Protein AF-A0A7J9ZT95-F1 (afdb_monomer_lite)

Sequence (150 aa):
MSLTSLAALGGLGFVLLAIVLNLVYVRAGVPLPGSGMSLRAATDSFAAAGAAHDRGSMAGLWALSNVLFGFNQVFLAIALLGFTVAGVGAGLIDPWHAWLGYLSAALLFVSSSASPYNTDGNNRIGLAGLIGWLGWAAWIVAYSITLLRL

Radius of gyration: 17.54 Å; chains: 1; bounding box: 46×23×52 Å

Foldseek 3Di:
DDPLLVLLCVLVVVLVVVVVVVVVCVVLQADDALNLAALVRNLVSCVVSVPPDDSVVSSVVSVVSNLVVLVVLQVLLVVLLVVLVVCVVVVLDDPVLSVLSNQLSVLSNVLSVCSVVSNGRPCPSSVSNVSSVVSSSVSSNVSSVSSVVD

Secondary structure (DSSP, 8-state):
--HHHHHHHHHHHHHHHHHHHHHHHHHTTPPPTTS---HHHHHHHHHHTT--S-HHHHHHHHHHHHHHHHHHHHHHHHHHHHHHHHHHHTT-S-HHHHHHHHHHHHHHHHHHHTGGG-TTS--TTHHHHHHHHHHHHHHHHHHHHHHHT-

pLDDT: mean 85.66, std 10.89, range [54.22, 97.81]

Structure (mmCIF, N/CA/C/O backbone):
data_AF-A0A7J9ZT95-F1
#
_entry.id   AF-A0A7J9ZT95-F1
#
loop_
_atom_site.group_PDB
_atom_site.id
_atom_site.type_symbol
_atom_site.label_atom_id
_atom_site.label_alt_id
_atom_site.label_comp_id
_atom_site.label_asym_id
_atom_site.label_entity_id
_atom_site.label_seq_id
_atom_site.pdbx_PDB_ins_code
_atom_site.Cartn_x
_atom_site.Cartn_y
_atom_site.Cartn_z
_atom_site.occupancy
_atom_site.B_iso_or_equiv
_atom_site.auth_seq_id
_atom_site.auth_comp_id
_atom_site.auth_asym_id
_atom_site.auth_atom_id
_atom_site.pdbx_PDB_model_num
ATOM 1 N N . MET A 1 1 ? -26.849 -2.960 3.193 1.00 70.75 1 MET A N 1
ATOM 2 C CA . MET A 1 1 ? -25.389 -3.056 3.420 1.00 70.75 1 MET A CA 1
ATOM 3 C C . MET A 1 1 ? -24.972 -1.852 4.242 1.00 70.75 1 MET A C 1
ATOM 5 O O . MET A 1 1 ? -25.429 -0.762 3.920 1.00 70.75 1 MET A O 1
ATOM 9 N N . SER A 1 2 ? -24.187 -2.032 5.305 1.00 93.06 2 SER A N 1
ATOM 10 C CA . SER A 1 2 ? -23.644 -0.904 6.071 1.00 93.06 2 SER A CA 1
ATOM 11 C C . SER A 1 2 ? -22.465 -0.265 5.326 1.00 93.06 2 SER A C 1
ATOM 13 O O . SER A 1 2 ? -21.853 -0.886 4.450 1.00 93.06 2 SER A O 1
ATOM 15 N N . LEU A 1 3 ? -22.130 0.976 5.688 1.00 91.94 3 LEU A N 1
ATOM 16 C CA . LEU A 1 3 ? -20.961 1.678 5.149 1.00 91.94 3 LEU A CA 1
ATOM 17 C C . LEU A 1 3 ? -19.655 0.912 5.436 1.00 91.94 3 LEU A C 1
ATOM 19 O O . LEU A 1 3 ? -18.772 0.873 4.582 1.00 91.94 3 LEU A O 1
ATOM 23 N N . THR A 1 4 ? -19.560 0.247 6.593 1.00 92.38 4 THR A N 1
ATOM 24 C CA . THR A 1 4 ? -18.401 -0.573 6.983 1.00 92.38 4 THR A CA 1
ATOM 25 C C . THR A 1 4 ? -18.233 -1.792 6.081 1.00 92.38 4 THR A C 1
ATOM 27 O O . THR A 1 4 ? -17.131 -2.038 5.593 1.00 92.38 4 THR A O 1
ATOM 30 N N . SER A 1 5 ? -19.321 -2.505 5.762 1.00 92.12 5 SER A N 1
ATOM 31 C CA . SER A 1 5 ? -19.265 -3.640 4.834 1.00 92.12 5 SER A CA 1
ATOM 32 C C . SER A 1 5 ? -18.880 -3.209 3.420 1.00 92.12 5 SER A C 1
ATOM 34 O O . SER A 1 5 ? -18.113 -3.903 2.758 1.00 92.12 5 SER A O 1
ATOM 36 N N . LEU A 1 6 ? -19.384 -2.063 2.947 1.00 94.56 6 LEU A N 1
ATOM 37 C CA . LEU A 1 6 ? -19.029 -1.545 1.625 1.00 94.56 6 LEU A CA 1
ATOM 38 C C . LEU A 1 6 ? -17.547 -1.148 1.555 1.00 94.56 6 LEU A C 1
ATOM 40 O O . LEU A 1 6 ? -16.866 -1.515 0.600 1.00 94.56 6 LEU A O 1
ATOM 44 N N . ALA A 1 7 ? -17.039 -0.455 2.579 1.00 92.81 7 ALA A N 1
ATOM 45 C CA . ALA A 1 7 ? -15.629 -0.082 2.672 1.00 92.81 7 ALA A CA 1
ATOM 46 C C . ALA A 1 7 ? -14.713 -1.317 2.701 1.00 92.81 7 ALA A C 1
ATOM 48 O O . ALA A 1 7 ? -13.714 -1.363 1.984 1.00 92.81 7 ALA A O 1
ATOM 49 N N . ALA A 1 8 ? -15.087 -2.345 3.466 1.00 94.12 8 ALA A N 1
ATOM 50 C CA . ALA A 1 8 ? -14.328 -3.586 3.545 1.00 94.12 8 ALA A CA 1
ATOM 51 C C . ALA A 1 8 ? -14.295 -4.355 2.218 1.00 94.12 8 ALA A C 1
ATOM 53 O O . ALA A 1 8 ? -13.234 -4.795 1.775 1.00 94.12 8 ALA A O 1
ATOM 54 N N . LEU A 1 9 ? -15.445 -4.497 1.553 1.00 96.25 9 LEU A N 1
ATOM 55 C CA . LEU A 1 9 ? -15.510 -5.139 0.239 1.00 96.25 9 LEU A CA 1
ATOM 56 C C . LEU A 1 9 ? -14.725 -4.347 -0.809 1.00 96.25 9 LEU A C 1
ATOM 58 O O . LEU A 1 9 ? -14.052 -4.951 -1.641 1.00 96.25 9 LEU A O 1
ATOM 62 N N . GLY A 1 10 ? -14.756 -3.013 -0.737 1.00 95.00 10 GLY A N 1
ATOM 63 C CA . GLY A 1 10 ? -13.930 -2.143 -1.571 1.00 95.00 10 GLY A CA 1
ATOM 64 C C . GLY A 1 10 ? -12.434 -2.388 -1.364 1.00 95.00 10 GLY A C 1
ATOM 65 O O . GLY A 1 10 ? -11.708 -2.570 -2.339 1.00 95.00 10 GLY A O 1
ATOM 66 N N . GLY A 1 11 ? -11.979 -2.470 -0.109 1.00 92.94 11 GLY A N 1
ATOM 67 C CA . GLY A 1 11 ? -10.585 -2.767 0.231 1.00 92.94 11 GLY A CA 1
ATOM 68 C C . GLY A 1 11 ? -10.123 -4.135 -0.280 1.00 92.94 11 GLY A C 1
ATOM 69 O O . GLY A 1 11 ? -9.100 -4.232 -0.960 1.00 92.94 11 GLY A O 1
ATOM 70 N N . LEU A 1 12 ? -10.904 -5.189 -0.025 1.00 96.38 12 LEU A N 1
ATOM 71 C CA . LEU A 1 12 ? -10.606 -6.542 -0.513 1.00 96.38 12 LEU A CA 1
ATOM 72 C C . LEU A 1 12 ? -10.616 -6.616 -2.044 1.00 96.38 12 LEU A C 1
ATOM 74 O O . LEU A 1 12 ? -9.696 -7.173 -2.643 1.00 96.38 12 LEU A O 1
ATOM 78 N N . GLY A 1 13 ? -11.631 -6.026 -2.679 1.00 95.56 13 GLY A N 1
ATOM 79 C CA . GLY A 1 13 ? -11.752 -5.973 -4.134 1.00 95.56 13 GLY A CA 1
ATOM 80 C C . GLY A 1 13 ? -10.576 -5.246 -4.785 1.00 95.56 13 GLY A C 1
ATOM 81 O O . GLY A 1 13 ? -10.052 -5.712 -5.795 1.00 95.56 13 GLY A O 1
ATOM 82 N N . PHE A 1 14 ? -10.105 -4.157 -4.174 1.00 94.06 14 PHE A N 1
ATOM 83 C CA . PHE A 1 14 ? -8.940 -3.419 -4.652 1.00 94.06 14 PHE A CA 1
ATOM 84 C C . PHE A 1 14 ? -7.655 -4.254 -4.605 1.00 94.06 14 PHE A C 1
ATOM 86 O O . PHE A 1 14 ? -6.931 -4.316 -5.599 1.00 94.06 14 PHE A O 1
ATOM 93 N N . VAL A 1 15 ? -7.387 -4.944 -3.490 1.00 94.62 15 VAL A N 1
ATOM 94 C CA . VAL A 1 15 ? -6.198 -5.806 -3.360 1.00 94.62 15 VAL A CA 1
ATOM 95 C C . VAL A 1 15 ? -6.250 -6.970 -4.352 1.00 94.62 15 VAL A C 1
ATOM 97 O O . VAL A 1 15 ? -5.253 -7.252 -5.017 1.00 94.62 15 VAL A O 1
ATOM 100 N N . LEU A 1 16 ? -7.412 -7.610 -4.512 1.00 95.44 16 LEU A N 1
ATOM 101 C CA . LEU A 1 16 ? -7.598 -8.681 -5.496 1.00 95.44 16 LEU A CA 1
ATOM 102 C C . LEU A 1 16 ? -7.338 -8.194 -6.922 1.00 95.44 16 LEU A C 1
ATOM 104 O O . LEU A 1 16 ? -6.597 -8.839 -7.663 1.00 95.44 16 LEU A O 1
ATOM 108 N N . LEU A 1 17 ? -7.897 -7.041 -7.298 1.00 94.75 17 LEU A N 1
ATOM 109 C CA . LEU A 1 17 ? -7.662 -6.444 -8.610 1.00 94.75 17 LEU A CA 1
ATOM 110 C C . LEU A 1 17 ? -6.174 -6.148 -8.829 1.00 94.75 17 LEU A C 1
ATOM 112 O O . LEU A 1 17 ? -5.635 -6.473 -9.886 1.00 94.75 17 LEU A O 1
ATOM 116 N N . ALA A 1 18 ? -5.494 -5.585 -7.828 1.00 89.44 18 ALA A N 1
ATOM 117 C CA . ALA A 1 18 ? -4.067 -5.304 -7.910 1.00 89.44 18 ALA A CA 1
ATOM 118 C C . ALA A 1 18 ? -3.244 -6.584 -8.139 1.00 89.44 18 ALA A C 1
ATOM 120 O O . ALA A 1 18 ? -2.352 -6.592 -8.988 1.00 89.44 18 ALA A O 1
ATOM 121 N N . ILE A 1 19 ? -3.564 -7.682 -7.446 1.00 90.12 19 ILE A N 1
ATOM 122 C CA . ILE A 1 19 ? -2.916 -8.989 -7.652 1.00 90.12 19 ILE A CA 1
ATOM 123 C C . ILE A 1 19 ? -3.154 -9.492 -9.081 1.00 90.12 19 ILE A C 1
ATOM 125 O O . ILE A 1 19 ? -2.199 -9.853 -9.768 1.00 90.12 19 ILE A O 1
ATOM 129 N N . VAL A 1 20 ? -4.406 -9.479 -9.550 1.00 92.75 20 VAL A N 1
ATOM 130 C CA . VAL A 1 20 ? -4.766 -9.942 -10.900 1.00 92.75 20 VAL A CA 1
ATOM 131 C C . VAL A 1 20 ? -4.017 -9.150 -11.973 1.00 92.75 20 VAL A C 1
ATOM 133 O O . VAL A 1 20 ? -3.433 -9.750 -12.874 1.00 92.75 20 VAL A O 1
ATOM 136 N N . LEU A 1 21 ? -3.973 -7.820 -11.862 1.00 89.25 21 LEU A N 1
ATOM 137 C CA . LEU A 1 21 ? -3.267 -6.966 -12.819 1.00 89.25 21 LEU A CA 1
ATOM 138 C C . LEU A 1 21 ? -1.762 -7.255 -12.851 1.00 89.25 21 LEU A C 1
ATOM 140 O O . LEU A 1 21 ? -1.192 -7.403 -13.931 1.00 89.25 21 LEU A O 1
ATOM 144 N N . ASN A 1 22 ? -1.124 -7.405 -11.686 1.00 86.81 22 ASN A N 1
ATOM 145 C CA . ASN A 1 22 ? 0.296 -7.759 -11.621 1.00 86.81 22 ASN A CA 1
ATOM 146 C C . ASN A 1 22 ? 0.573 -9.126 -12.270 1.00 86.81 22 ASN A C 1
ATOM 148 O O . ASN A 1 22 ? 1.544 -9.262 -13.013 1.00 86.81 22 ASN A O 1
ATOM 152 N N . LEU A 1 23 ? -0.297 -10.122 -12.061 1.00 88.88 23 LEU A N 1
ATOM 153 C CA . LEU A 1 23 ? -0.170 -11.436 -12.701 1.00 88.88 23 LEU A CA 1
ATOM 154 C C . LEU A 1 23 ? -0.291 -11.357 -14.228 1.00 88.88 23 LEU A C 1
ATOM 156 O O . LEU A 1 23 ? 0.481 -12.007 -14.935 1.00 88.88 23 LEU A O 1
ATOM 160 N N . VAL A 1 24 ? -1.231 -10.556 -14.739 1.00 88.75 24 VAL A N 1
ATOM 161 C CA . VAL A 1 24 ? -1.401 -10.331 -16.183 1.00 88.75 24 VAL A CA 1
ATOM 162 C C . VAL A 1 24 ? -0.152 -9.685 -16.781 1.00 88.75 24 VAL A C 1
ATOM 164 O O . VAL A 1 24 ? 0.338 -10.167 -17.800 1.00 88.75 24 VAL A O 1
ATOM 167 N N . TYR A 1 25 ? 0.406 -8.656 -16.135 1.00 82.31 25 TYR A N 1
ATOM 168 C CA . TYR A 1 25 ? 1.621 -7.994 -16.617 1.00 82.31 25 TYR A CA 1
ATOM 169 C C . TYR A 1 25 ? 2.830 -8.927 -16.660 1.00 82.31 25 TYR A C 1
ATOM 171 O O . TYR A 1 25 ? 3.507 -8.993 -17.686 1.00 82.31 25 TYR A O 1
ATOM 179 N N . VAL A 1 26 ? 3.052 -9.711 -15.599 1.00 83.19 26 VAL A N 1
ATOM 180 C CA . VAL A 1 26 ? 4.131 -10.712 -15.567 1.00 83.19 26 VAL A CA 1
ATOM 181 C C . VAL A 1 26 ? 3.957 -11.736 -16.687 1.00 83.19 26 VAL A C 1
ATOM 183 O O . VAL A 1 26 ? 4.920 -12.047 -17.386 1.00 83.19 26 VAL A O 1
ATOM 186 N N . ARG A 1 27 ? 2.733 -12.235 -16.910 1.00 85.75 27 ARG A N 1
ATOM 187 C CA . ARG A 1 27 ? 2.454 -13.186 -17.998 1.00 85.75 27 ARG A CA 1
ATOM 188 C C . ARG A 1 27 ? 2.665 -12.599 -19.388 1.00 85.75 27 ARG A C 1
ATOM 190 O O . ARG A 1 27 ? 3.066 -13.331 -20.285 1.00 85.75 27 ARG A O 1
ATOM 197 N N . ALA A 1 28 ? 2.368 -11.317 -19.569 1.00 83.81 28 ALA A N 1
ATOM 198 C CA . ALA A 1 28 ? 2.555 -10.625 -20.837 1.00 83.81 28 ALA A CA 1
ATOM 199 C C . ALA A 1 28 ? 4.031 -10.284 -21.120 1.00 83.81 28 ALA A C 1
ATOM 201 O O . ALA A 1 28 ? 4.338 -9.795 -22.202 1.00 83.81 28 ALA A O 1
ATOM 202 N N . GLY A 1 29 ? 4.942 -10.523 -20.165 1.00 77.19 29 GLY A N 1
ATOM 203 C CA . GLY A 1 29 ? 6.360 -10.186 -20.301 1.00 77.19 29 GLY A CA 1
ATOM 204 C C . GLY A 1 29 ? 6.626 -8.679 -20.338 1.00 77.19 29 GLY A C 1
ATOM 205 O O . GLY A 1 29 ? 7.697 -8.266 -20.774 1.00 77.19 29 GLY A O 1
ATOM 206 N N . VAL A 1 30 ? 5.653 -7.874 -19.901 1.00 79.31 30 VAL A N 1
ATOM 207 C CA . VAL A 1 30 ? 5.713 -6.410 -19.868 1.00 79.31 30 VAL A CA 1
ATOM 208 C C . VAL A 1 30 ? 6.346 -5.984 -18.541 1.00 79.31 30 VAL A C 1
ATOM 210 O O . VAL A 1 30 ? 6.044 -6.587 -17.504 1.00 79.31 30 VAL A O 1
ATOM 213 N N . PRO A 1 31 ? 7.224 -4.966 -18.521 1.00 73.44 31 PRO A N 1
ATOM 214 C CA . PRO A 1 31 ? 7.894 -4.567 -17.296 1.00 73.44 31 PRO A CA 1
ATOM 215 C C . PRO A 1 31 ? 6.881 -4.056 -16.267 1.00 73.44 31 PRO A C 1
ATOM 217 O O . PRO A 1 31 ? 6.020 -3.227 -16.563 1.00 73.44 31 PRO A O 1
ATOM 220 N N . LEU A 1 32 ? 7.009 -4.541 -15.031 1.00 75.12 32 LEU A N 1
ATOM 221 C CA . LEU A 1 32 ? 6.191 -4.067 -13.920 1.00 75.12 32 LEU A CA 1
ATOM 222 C C . LEU A 1 32 ? 6.601 -2.636 -13.542 1.00 75.12 32 LEU A C 1
ATOM 224 O O . LEU A 1 32 ? 7.805 -2.371 -13.404 1.00 75.12 32 LEU A O 1
ATOM 228 N N . PRO A 1 33 ? 5.644 -1.721 -13.312 1.00 64.31 33 PRO A N 1
ATOM 229 C CA . PRO A 1 33 ? 5.937 -0.429 -12.705 1.00 64.31 33 PRO A CA 1
ATOM 230 C C . PRO A 1 33 ? 6.707 -0.617 -11.391 1.00 64.31 33 PRO A C 1
ATOM 232 O O . PRO A 1 33 ? 6.343 -1.457 -10.570 1.00 64.31 33 PRO A O 1
ATOM 235 N N . GLY A 1 34 ? 7.808 0.116 -11.210 1.00 65.88 34 GLY A N 1
ATOM 236 C CA . GLY A 1 34 ? 8.646 -0.017 -10.013 1.00 65.88 34 GLY A CA 1
ATOM 237 C C . GLY A 1 34 ? 9.578 -1.238 -9.985 1.00 65.88 34 GLY A C 1
ATOM 238 O O . GLY A 1 34 ? 10.296 -1.414 -9.004 1.00 65.88 34 GLY A O 1
ATOM 239 N N . SER A 1 35 ? 9.649 -2.040 -11.057 1.00 66.88 35 SER A N 1
ATOM 240 C CA . SER A 1 35 ? 10.579 -3.184 -11.182 1.00 66.88 35 SER A CA 1
ATOM 241 C C . SER A 1 35 ? 12.064 -2.812 -11.089 1.00 66.88 35 SER A C 1
ATOM 243 O O . SER A 1 35 ? 12.913 -3.693 -10.975 1.00 66.88 35 SER A O 1
ATOM 245 N N . GLY A 1 36 ? 12.404 -1.520 -11.149 1.00 67.75 36 GLY A N 1
ATOM 246 C CA . GLY A 1 36 ? 13.791 -1.061 -11.177 1.00 67.75 36 GLY A CA 1
ATOM 247 C C . GLY A 1 36 ? 14.514 -1.418 -12.470 1.00 67.75 36 GLY A C 1
ATOM 248 O O . GLY A 1 36 ? 15.738 -1.395 -12.493 1.00 67.75 36 GLY A O 1
ATOM 249 N N . MET A 1 37 ? 13.783 -1.779 -13.526 1.00 72.12 37 MET A N 1
ATOM 250 C CA . MET A 1 37 ? 14.358 -2.081 -14.828 1.00 72.12 37 MET A CA 1
ATOM 251 C C . MET A 1 37 ? 14.946 -0.810 -15.455 1.00 72.12 37 MET A C 1
ATOM 253 O O . MET A 1 37 ? 14.332 0.260 -15.404 1.00 72.12 37 MET A O 1
ATOM 257 N N . SER A 1 38 ? 16.132 -0.927 -16.061 1.00 76.12 38 SER A N 1
ATOM 258 C CA . SER A 1 38 ? 16.742 0.195 -16.778 1.00 76.12 38 SER A CA 1
ATOM 259 C C . SER A 1 38 ? 15.865 0.625 -17.955 1.00 76.12 38 SER A C 1
ATOM 261 O O . SER A 1 38 ? 15.145 -0.187 -18.542 1.00 76.12 38 SER A O 1
ATOM 263 N N . LEU A 1 39 ? 15.957 1.903 -18.330 1.00 77.81 39 LEU A N 1
ATOM 264 C CA . LEU A 1 39 ? 15.197 2.479 -19.445 1.00 77.81 39 LEU A CA 1
ATOM 265 C C . LEU A 1 39 ? 15.315 1.639 -20.723 1.00 77.81 39 LEU A C 1
ATOM 267 O O . LEU A 1 39 ? 14.313 1.340 -21.365 1.00 77.81 39 LEU A O 1
ATOM 271 N N . ARG A 1 40 ? 16.540 1.205 -21.039 1.00 79.31 40 ARG A N 1
ATOM 272 C CA . ARG A 1 40 ? 16.843 0.377 -22.209 1.00 79.31 40 ARG A CA 1
ATOM 273 C C . ARG A 1 40 ? 16.162 -0.989 -22.144 1.00 79.31 40 ARG A C 1
ATOM 275 O O . ARG A 1 40 ? 15.512 -1.388 -23.104 1.00 79.31 40 ARG A O 1
ATOM 282 N N . ALA A 1 41 ? 16.280 -1.685 -21.014 1.00 80.56 41 ALA A N 1
ATOM 283 C CA . ALA A 1 41 ? 15.671 -3.002 -20.849 1.00 80.56 41 ALA A CA 1
ATOM 284 C C . ALA A 1 41 ? 14.135 -2.931 -20.913 1.00 80.56 41 ALA A C 1
ATOM 286 O O . ALA A 1 41 ? 13.506 -3.800 -21.516 1.00 80.56 41 ALA A O 1
ATOM 287 N N . ALA A 1 42 ? 13.537 -1.860 -20.381 1.00 80.31 42 ALA A N 1
ATOM 288 C CA . ALA A 1 42 ? 12.102 -1.629 -20.491 1.00 80.31 42 ALA A CA 1
ATOM 289 C C . ALA A 1 42 ? 11.674 -1.387 -21.948 1.00 80.31 42 ALA A C 1
ATOM 291 O O . ALA A 1 42 ? 10.748 -2.039 -22.424 1.00 80.31 42 ALA A O 1
ATOM 292 N N . THR A 1 43 ? 12.365 -0.509 -22.687 1.00 80.81 43 THR A N 1
ATOM 293 C CA . THR A 1 43 ? 12.050 -0.258 -24.105 1.00 80.81 43 THR A CA 1
ATOM 294 C C . THR A 1 43 ? 12.221 -1.499 -24.980 1.00 80.81 43 THR A C 1
ATOM 296 O O . THR A 1 43 ? 11.398 -1.730 -25.863 1.00 80.81 43 THR A O 1
ATOM 299 N N . ASP A 1 44 ? 13.239 -2.324 -24.714 1.00 82.75 44 ASP A N 1
ATOM 300 C CA . ASP A 1 44 ? 13.469 -3.575 -25.445 1.00 82.75 44 ASP A CA 1
ATOM 301 C C . ASP A 1 44 ? 12.339 -4.590 -25.175 1.00 82.75 44 ASP A C 1
ATOM 303 O O . ASP A 1 44 ? 11.849 -5.238 -26.101 1.00 82.75 44 ASP A O 1
ATOM 307 N N . SER A 1 45 ? 11.861 -4.680 -23.928 1.00 78.94 45 SER A N 1
ATOM 308 C CA . SER A 1 45 ? 10.715 -5.520 -23.554 1.00 78.94 45 SER A CA 1
ATOM 309 C C . SER A 1 45 ? 9.405 -5.049 -24.203 1.00 78.94 45 SER A C 1
ATOM 311 O O . SER A 1 45 ? 8.668 -5.869 -24.751 1.00 78.94 45 SER A O 1
ATOM 313 N N . PHE A 1 46 ? 9.135 -3.738 -24.236 1.00 79.69 46 PHE A N 1
ATOM 314 C CA . PHE A 1 46 ? 7.958 -3.198 -24.931 1.00 79.69 46 PHE A CA 1
ATOM 315 C C . PHE A 1 46 ? 7.995 -3.463 -26.441 1.00 79.69 46 PHE A C 1
ATOM 317 O O . PHE A 1 46 ? 6.974 -3.833 -27.025 1.00 79.69 46 PHE A O 1
ATOM 324 N N . ALA A 1 47 ? 9.163 -3.321 -27.073 1.00 79.62 47 ALA A N 1
ATOM 325 C CA . ALA A 1 47 ? 9.336 -3.645 -28.486 1.00 79.62 47 ALA A CA 1
ATOM 326 C C . ALA A 1 47 ? 9.085 -5.140 -28.760 1.00 79.62 47 ALA A C 1
ATOM 328 O O . ALA A 1 47 ? 8.386 -5.482 -29.714 1.00 79.62 47 ALA A O 1
ATOM 329 N N . ALA A 1 48 ? 9.587 -6.030 -27.896 1.00 78.94 48 ALA A N 1
ATOM 330 C CA . ALA A 1 48 ? 9.341 -7.470 -27.989 1.00 78.94 48 ALA A CA 1
ATOM 331 C C . ALA A 1 48 ? 7.859 -7.842 -27.787 1.00 78.94 48 ALA A C 1
ATOM 333 O O . ALA A 1 48 ? 7.376 -8.789 -28.403 1.00 78.94 48 ALA A O 1
ATOM 334 N N . ALA A 1 49 ? 7.122 -7.070 -26.982 1.00 73.62 49 ALA A N 1
ATOM 335 C CA . ALA A 1 49 ? 5.682 -7.224 -26.775 1.00 73.62 49 ALA A CA 1
ATOM 336 C C . ALA A 1 49 ? 4.818 -6.679 -27.938 1.00 73.62 49 ALA A C 1
ATOM 338 O O . ALA A 1 49 ? 3.591 -6.673 -27.844 1.00 73.62 49 ALA A O 1
ATOM 339 N N . GLY A 1 50 ? 5.432 -6.228 -29.040 1.00 68.12 50 GLY A N 1
ATOM 340 C CA . GLY A 1 50 ? 4.726 -5.789 -30.247 1.00 68.12 50 GLY A CA 1
ATOM 341 C C . GLY A 1 50 ? 4.325 -4.313 -30.257 1.00 68.12 50 GLY A C 1
ATOM 342 O O . GLY A 1 50 ? 3.534 -3.899 -31.106 1.00 68.12 50 GLY A O 1
ATOM 343 N N . ALA A 1 51 ? 4.865 -3.490 -29.353 1.00 67.56 51 ALA A N 1
ATOM 344 C CA . ALA A 1 51 ? 4.654 -2.051 -29.419 1.00 67.56 51 ALA A CA 1
ATOM 345 C C . ALA A 1 51 ? 5.448 -1.469 -30.610 1.00 67.56 51 ALA A C 1
ATOM 347 O O . ALA A 1 51 ? 6.672 -1.389 -30.590 1.00 67.56 51 ALA A O 1
ATOM 348 N N . ALA A 1 52 ? 4.760 -1.066 -31.681 1.00 63.50 52 ALA A N 1
ATOM 349 C CA . ALA A 1 52 ? 5.377 -0.563 -32.918 1.00 63.50 52 ALA A CA 1
ATOM 350 C C . ALA A 1 52 ? 5.663 0.958 -32.897 1.00 63.50 52 ALA A C 1
ATOM 352 O O . ALA A 1 52 ? 5.500 1.635 -33.908 1.00 63.50 52 ALA A O 1
ATOM 353 N N . HIS A 1 53 ? 5.996 1.532 -31.737 1.00 68.69 53 HIS A N 1
ATOM 354 C CA . HIS A 1 53 ? 6.201 2.982 -31.567 1.00 68.69 53 HIS A CA 1
ATOM 355 C C . HIS A 1 53 ? 7.685 3.377 -31.511 1.00 68.69 53 HIS A C 1
ATOM 357 O O . HIS A 1 53 ? 8.564 2.539 -31.318 1.00 68.69 53 HIS A O 1
ATOM 363 N N . ASP A 1 54 ? 7.966 4.674 -31.673 1.00 78.44 54 ASP A N 1
ATOM 364 C CA . ASP A 1 54 ? 9.317 5.228 -31.555 1.00 78.44 54 ASP A CA 1
ATOM 365 C C . ASP A 1 54 ? 9.929 4.971 -30.161 1.00 78.44 54 ASP A C 1
ATOM 367 O O . ASP A 1 54 ? 9.279 5.174 -29.128 1.00 78.44 54 ASP A O 1
ATOM 371 N N . ARG A 1 55 ? 11.206 4.557 -30.124 1.00 73.19 55 ARG A N 1
ATOM 372 C CA . ARG A 1 55 ? 11.911 4.213 -28.873 1.00 73.19 55 ARG A CA 1
ATOM 373 C C . ARG A 1 55 ? 12.013 5.397 -27.912 1.00 73.19 55 ARG A C 1
ATOM 375 O O . ARG A 1 55 ? 11.964 5.188 -26.703 1.00 73.19 55 ARG A O 1
ATOM 382 N N . GLY A 1 56 ? 12.147 6.622 -28.426 1.00 78.56 56 GLY A N 1
ATOM 383 C CA . GLY A 1 56 ? 12.210 7.837 -27.614 1.00 78.56 56 GLY A CA 1
ATOM 384 C C . GLY A 1 56 ? 10.895 8.109 -26.886 1.00 78.56 56 GLY A C 1
ATOM 385 O O . GLY A 1 56 ? 10.896 8.425 -25.697 1.00 78.56 56 GLY A O 1
ATOM 386 N N . SER A 1 57 ? 9.765 7.894 -27.561 1.00 81.19 57 SER A N 1
ATOM 387 C CA . SER A 1 57 ? 8.435 8.019 -26.947 1.00 81.19 57 SER A CA 1
ATOM 388 C C . SER A 1 57 ? 8.190 6.959 -25.868 1.00 81.19 57 SER A C 1
ATOM 390 O O . SER A 1 57 ? 7.694 7.283 -24.789 1.00 81.19 57 SER A O 1
ATOM 392 N N . MET A 1 58 ? 8.596 5.706 -26.108 1.00 81.06 58 MET A N 1
ATOM 393 C CA . MET A 1 58 ? 8.517 4.647 -25.090 1.00 81.06 58 MET A CA 1
ATOM 394 C C . MET A 1 58 ? 9.384 4.949 -23.871 1.00 81.06 58 MET A C 1
ATOM 396 O O . MET A 1 58 ? 8.954 4.744 -22.738 1.00 81.06 58 MET A O 1
ATOM 400 N N . ALA A 1 59 ? 10.591 5.465 -24.100 1.00 80.25 59 ALA A N 1
ATOM 401 C CA . ALA A 1 59 ? 11.493 5.872 -23.038 1.00 80.25 59 ALA A CA 1
ATOM 402 C C . ALA A 1 59 ? 10.887 6.992 -22.174 1.00 80.25 59 ALA A C 1
ATOM 404 O O . ALA A 1 59 ? 10.870 6.888 -20.946 1.00 80.25 59 ALA A O 1
ATOM 405 N N . GLY A 1 60 ? 10.332 8.032 -22.804 1.00 80.56 60 GLY A N 1
ATOM 406 C CA . GLY A 1 60 ? 9.647 9.116 -22.097 1.00 80.56 60 GLY A CA 1
ATOM 407 C C . GLY A 1 60 ? 8.449 8.624 -21.279 1.00 80.56 60 GLY A C 1
ATOM 408 O O . GLY A 1 60 ? 8.310 8.989 -20.111 1.00 80.56 60 GLY A O 1
ATOM 409 N N . LEU A 1 61 ? 7.623 7.741 -21.851 1.00 83.06 61 LEU A N 1
ATOM 410 C CA . LEU A 1 61 ? 6.467 7.164 -21.162 1.00 83.06 61 LEU A CA 1
ATOM 411 C C . LEU A 1 61 ? 6.878 6.270 -19.984 1.00 83.06 61 LEU A C 1
ATOM 413 O O . LEU A 1 61 ? 6.269 6.341 -18.916 1.00 83.06 61 LEU A O 1
ATOM 417 N N . TRP A 1 62 ? 7.934 5.469 -20.144 1.00 81.94 62 TRP A N 1
ATOM 418 C CA . TRP A 1 62 ? 8.485 4.650 -19.064 1.00 81.94 62 TRP A CA 1
ATOM 419 C C . TRP A 1 62 ? 9.019 5.509 -17.913 1.00 81.94 62 TRP A C 1
ATOM 421 O O . TRP A 1 62 ? 8.722 5.246 -16.746 1.00 81.94 62 TRP A O 1
ATOM 431 N N . ALA A 1 63 ? 9.762 6.571 -18.230 1.00 79.56 63 ALA A N 1
ATOM 432 C CA . ALA A 1 63 ? 10.259 7.512 -17.233 1.00 79.56 63 ALA A CA 1
ATOM 433 C C . ALA A 1 63 ? 9.105 8.185 -16.471 1.00 79.56 63 ALA A C 1
ATOM 435 O O . ALA A 1 63 ? 9.104 8.187 -15.239 1.00 79.56 63 ALA A O 1
ATOM 436 N N . LEU A 1 64 ? 8.086 8.676 -17.186 1.00 82.75 64 LEU A N 1
ATOM 437 C CA . LEU A 1 64 ? 6.890 9.260 -16.575 1.00 82.75 64 LEU A CA 1
ATOM 438 C C . LEU A 1 64 ? 6.165 8.254 -15.669 1.00 82.75 64 LEU A C 1
ATOM 440 O O . LEU A 1 64 ? 5.807 8.591 -14.543 1.00 82.75 64 LEU A O 1
ATOM 444 N N . SER A 1 65 ? 5.994 7.010 -16.124 1.00 81.75 65 SER A N 1
ATOM 445 C CA . SER A 1 65 ? 5.370 5.945 -15.333 1.00 81.75 65 SER A CA 1
ATOM 446 C C . SER A 1 65 ? 6.116 5.690 -14.023 1.00 81.75 65 SER A C 1
ATOM 448 O O . SER A 1 65 ? 5.478 5.513 -12.988 1.00 81.75 65 SER A O 1
ATOM 450 N N . ASN A 1 66 ? 7.452 5.695 -14.030 1.00 79.31 66 ASN A N 1
ATOM 451 C CA . ASN A 1 66 ? 8.239 5.523 -12.805 1.00 79.31 66 ASN A CA 1
ATOM 452 C C . ASN A 1 66 ? 8.066 6.696 -11.831 1.00 79.31 66 ASN A C 1
ATOM 454 O O . ASN A 1 66 ? 7.964 6.475 -10.625 1.00 79.31 66 ASN A O 1
ATOM 458 N N . VAL A 1 67 ? 7.970 7.930 -12.336 1.00 79.94 67 VAL A N 1
ATOM 459 C CA . VAL A 1 67 ? 7.687 9.111 -11.503 1.00 79.94 67 VAL A CA 1
ATOM 460 C C . VAL A 1 67 ? 6.301 9.008 -10.866 1.00 79.94 67 VAL A C 1
ATOM 462 O O . VAL A 1 67 ? 6.169 9.166 -9.652 1.00 79.94 67 VAL A O 1
ATOM 465 N N . LEU A 1 68 ? 5.272 8.689 -11.659 1.00 83.69 68 LEU A N 1
ATOM 466 C CA . LEU A 1 68 ? 3.907 8.494 -11.158 1.00 83.69 68 LEU A CA 1
ATOM 467 C C . LEU A 1 68 ? 3.836 7.358 -10.133 1.00 83.69 68 LEU A C 1
ATOM 469 O O . LEU A 1 68 ? 3.148 7.479 -9.121 1.00 83.69 68 LEU A O 1
ATOM 473 N N . PHE A 1 69 ? 4.589 6.280 -10.354 1.00 82.31 69 PHE A N 1
ATOM 474 C CA . PHE A 1 69 ? 4.697 5.186 -9.399 1.00 82.31 69 PHE A CA 1
ATOM 475 C C . PHE A 1 69 ? 5.334 5.642 -8.078 1.00 82.31 69 PHE A C 1
ATOM 477 O O . PHE A 1 69 ? 4.822 5.312 -7.011 1.00 82.31 69 PHE A O 1
ATOM 484 N N . GLY A 1 70 ? 6.388 6.462 -8.126 1.00 82.44 70 GLY A N 1
ATOM 485 C CA . GLY A 1 70 ? 6.981 7.078 -6.937 1.00 82.44 70 GLY A CA 1
ATOM 486 C C . GLY A 1 70 ? 5.986 7.948 -6.158 1.00 82.44 70 GLY A C 1
ATOM 487 O O . GLY A 1 70 ? 5.867 7.806 -4.943 1.00 82.44 70 GLY A O 1
ATOM 488 N N . PHE A 1 71 ? 5.203 8.789 -6.843 1.00 84.88 71 PHE A N 1
ATOM 489 C CA . PHE A 1 71 ? 4.136 9.572 -6.202 1.00 84.88 71 PHE A CA 1
ATOM 490 C C . PHE A 1 71 ? 3.063 8.692 -5.559 1.00 84.88 71 PHE A C 1
ATOM 492 O O . PHE A 1 71 ? 2.628 8.967 -4.440 1.00 84.88 71 PHE A O 1
ATOM 499 N N . ASN A 1 72 ? 2.664 7.614 -6.237 1.00 89.12 72 ASN A N 1
ATOM 500 C CA . ASN A 1 72 ? 1.721 6.648 -5.687 1.00 89.12 72 ASN A CA 1
ATOM 501 C C . ASN A 1 72 ? 2.252 6.011 -4.392 1.00 89.12 72 ASN A C 1
ATOM 503 O O . ASN A 1 72 ? 1.503 5.860 -3.432 1.00 89.12 72 ASN A O 1
ATOM 507 N N . GLN A 1 73 ? 3.545 5.698 -4.325 1.00 88.50 73 GLN A N 1
ATOM 508 C CA . GLN A 1 73 ? 4.156 5.145 -3.115 1.00 88.50 73 GLN A CA 1
ATOM 509 C C . GLN A 1 73 ? 4.136 6.149 -1.942 1.00 88.50 73 GLN A C 1
ATOM 511 O O . GLN A 1 73 ? 3.850 5.751 -0.811 1.00 88.50 73 GLN A O 1
ATOM 516 N N . VAL A 1 74 ? 4.336 7.451 -2.193 1.00 91.31 74 VAL A N 1
ATOM 517 C CA . VAL A 1 74 ? 4.175 8.502 -1.163 1.00 91.31 74 VAL A CA 1
ATOM 518 C C .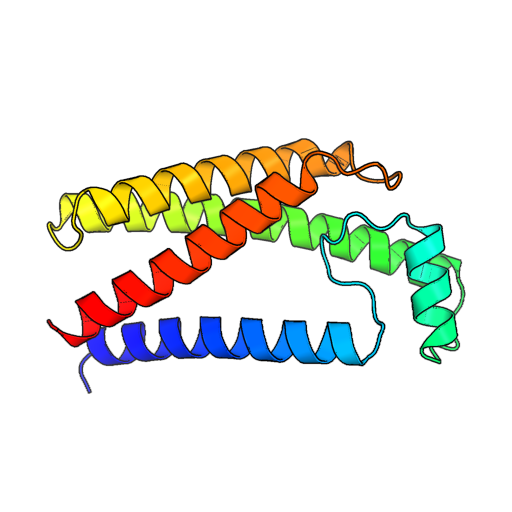 VAL A 1 74 ? 2.724 8.595 -0.696 1.00 91.31 74 VAL A C 1
ATOM 520 O O . VAL A 1 74 ? 2.463 8.645 0.506 1.00 91.31 74 VAL A O 1
ATOM 523 N N . PHE A 1 75 ? 1.776 8.587 -1.635 1.00 93.06 75 PHE A N 1
ATOM 524 C CA . PHE A 1 75 ? 0.349 8.581 -1.320 1.00 93.06 75 PHE A CA 1
ATOM 525 C C . PHE A 1 75 ? -0.019 7.393 -0.421 1.00 93.06 75 PHE A C 1
ATOM 527 O O . PHE A 1 75 ? -0.631 7.587 0.630 1.00 93.06 75 PHE A O 1
ATOM 534 N N . LEU A 1 76 ? 0.406 6.181 -0.790 1.00 93.12 76 LEU A N 1
ATOM 535 C CA . LEU A 1 76 ? 0.162 4.969 -0.012 1.00 93.12 76 LEU A CA 1
ATOM 536 C C . LEU A 1 76 ? 0.780 5.057 1.385 1.00 93.12 76 LEU A C 1
ATOM 538 O O . LEU A 1 76 ? 0.126 4.680 2.354 1.00 93.12 76 LEU A O 1
ATOM 542 N N . ALA A 1 77 ? 1.997 5.594 1.507 1.00 96.06 77 ALA A N 1
ATOM 543 C CA . ALA A 1 77 ? 2.650 5.787 2.798 1.00 96.06 77 ALA A CA 1
ATOM 544 C C . ALA A 1 77 ? 1.844 6.715 3.722 1.00 96.06 77 ALA A C 1
ATOM 546 O O . ALA A 1 77 ? 1.603 6.374 4.881 1.00 96.06 77 ALA A O 1
ATOM 547 N N . ILE A 1 78 ? 1.386 7.862 3.210 1.00 95.94 78 ILE A N 1
ATOM 548 C CA . ILE A 1 78 ? 0.598 8.831 3.985 1.00 95.94 78 ILE A CA 1
ATOM 549 C C . ILE A 1 78 ? -0.769 8.248 4.351 1.00 95.94 78 ILE A C 1
ATOM 551 O O . ILE A 1 78 ? -1.190 8.354 5.503 1.00 95.94 78 ILE A O 1
ATOM 555 N N . ALA A 1 79 ? -1.449 7.609 3.397 1.00 95.25 79 ALA A N 1
ATOM 556 C CA . ALA A 1 79 ? -2.741 6.975 3.634 1.00 95.25 79 ALA A CA 1
ATOM 557 C C . ALA A 1 79 ? -2.629 5.895 4.717 1.00 95.25 79 ALA A C 1
ATOM 559 O O . ALA A 1 79 ? -3.407 5.885 5.669 1.00 95.25 79 ALA A O 1
ATOM 560 N N . LEU A 1 80 ? -1.624 5.023 4.613 1.00 96.75 80 LEU A N 1
ATOM 561 C CA . LEU A 1 80 ? -1.406 3.946 5.569 1.00 96.75 80 LEU A CA 1
ATOM 562 C C . LEU A 1 80 ? -1.065 4.477 6.963 1.00 96.75 80 LEU A C 1
ATOM 564 O O . LEU A 1 80 ? -1.606 3.975 7.947 1.00 96.75 80 LEU A O 1
ATOM 568 N N . LEU A 1 81 ? -0.230 5.517 7.054 1.00 97.50 81 LEU A N 1
ATOM 569 C CA . LEU A 1 81 ? 0.072 6.196 8.313 1.00 97.50 81 LEU A CA 1
ATOM 570 C C . LEU A 1 81 ? -1.201 6.776 8.945 1.00 97.50 81 LEU A C 1
ATOM 572 O O . LEU A 1 81 ? -1.495 6.489 10.104 1.00 97.50 81 LEU A O 1
ATOM 576 N N . GLY A 1 82 ? -1.979 7.543 8.178 1.00 96.69 82 GLY A N 1
ATOM 577 C CA . GLY A 1 82 ? -3.210 8.176 8.649 1.00 96.69 82 GLY A CA 1
ATOM 578 C C . GLY A 1 82 ? -4.257 7.164 9.112 1.00 96.69 82 GLY A C 1
ATOM 579 O O . GLY A 1 82 ? -4.780 7.285 10.219 1.00 96.69 82 GLY A O 1
ATOM 580 N N . PHE A 1 83 ? -4.524 6.126 8.313 1.00 95.94 83 PHE A N 1
ATOM 581 C CA . PHE A 1 83 ? -5.473 5.077 8.687 1.00 95.94 83 PHE A CA 1
ATOM 582 C C . PHE A 1 83 ? -4.995 4.241 9.874 1.00 95.94 83 PHE A C 1
ATOM 584 O O . PHE A 1 83 ? -5.815 3.837 10.697 1.00 95.94 83 PHE A O 1
ATOM 591 N N . THR A 1 84 ? -3.686 4.018 10.009 1.00 97.44 84 THR A N 1
ATOM 592 C CA . THR A 1 84 ? -3.123 3.333 11.179 1.00 97.44 84 THR A CA 1
ATOM 593 C C . THR A 1 84 ? -3.320 4.162 12.445 1.00 97.44 84 THR A C 1
ATOM 595 O O . THR A 1 84 ? -3.842 3.644 13.430 1.00 97.44 84 THR A O 1
ATOM 598 N N . VAL A 1 85 ? -2.984 5.457 12.413 1.00 97.75 85 VAL A N 1
ATOM 599 C CA . VAL A 1 85 ? -3.191 6.369 13.551 1.00 97.75 85 VAL A CA 1
ATOM 600 C C . VAL A 1 85 ? -4.671 6.442 13.929 1.00 97.75 85 VAL A C 1
ATOM 602 O O . VAL A 1 85 ? -5.011 6.307 15.103 1.00 97.75 85 VAL A O 1
ATOM 605 N N . ALA A 1 86 ? -5.561 6.593 12.944 1.00 95.81 86 ALA A N 1
ATOM 606 C CA . ALA A 1 86 ? -7.002 6.628 13.175 1.00 95.81 86 ALA A CA 1
ATOM 607 C C . ALA A 1 86 ? -7.534 5.298 13.735 1.00 95.81 86 ALA A C 1
ATOM 609 O O . ALA A 1 86 ? -8.329 5.300 14.671 1.00 95.81 86 ALA A O 1
ATOM 610 N N . GLY A 1 87 ? -7.072 4.162 13.204 1.00 93.81 87 GLY A N 1
ATOM 611 C CA . GLY A 1 87 ? -7.454 2.830 13.671 1.00 93.81 87 GLY A CA 1
ATOM 612 C C . GLY A 1 87 ? -7.033 2.568 15.115 1.00 93.81 87 GLY A C 1
ATOM 613 O O . GLY A 1 87 ? -7.835 2.053 15.890 1.00 93.81 87 GLY A O 1
ATOM 614 N N . VAL A 1 88 ? -5.813 2.965 15.493 1.00 96.38 88 VAL A N 1
ATOM 615 C CA . VAL A 1 88 ? -5.337 2.886 16.884 1.00 96.38 88 VAL A CA 1
ATOM 616 C C . VAL A 1 88 ? -6.152 3.814 17.783 1.00 96.38 88 VAL A C 1
ATOM 618 O O . VAL A 1 88 ? -6.627 3.381 18.829 1.00 96.38 88 VAL A O 1
ATOM 621 N N . GLY A 1 89 ? -6.358 5.069 17.371 1.00 95.19 89 GLY A N 1
ATOM 622 C CA . GLY A 1 89 ? -7.120 6.053 18.146 1.00 95.19 89 GLY A CA 1
ATOM 623 C C . GLY A 1 89 ? -8.581 5.655 18.375 1.00 95.19 89 GLY A C 1
ATOM 624 O O . GLY A 1 89 ? -9.144 5.965 19.420 1.00 95.19 89 GLY A O 1
ATOM 625 N N . ALA A 1 90 ? -9.179 4.927 17.430 1.00 93.69 90 ALA A N 1
ATOM 626 C CA . ALA A 1 90 ? -10.529 4.384 17.540 1.00 93.69 90 ALA A CA 1
ATOM 627 C C . ALA A 1 90 ? -10.594 3.008 18.235 1.00 93.69 90 ALA A C 1
ATOM 629 O O . ALA A 1 90 ? -11.687 2.469 18.396 1.00 93.69 90 ALA A O 1
ATOM 630 N N . GLY A 1 91 ? -9.456 2.413 18.615 1.00 93.81 91 GLY A N 1
ATOM 631 C CA . GLY A 1 91 ? -9.401 1.068 19.201 1.00 93.81 91 GLY A CA 1
ATOM 632 C C . GLY A 1 91 ? -9.832 -0.049 18.242 1.00 93.81 91 GLY A C 1
ATOM 633 O O . GLY A 1 91 ? -10.246 -1.113 18.690 1.00 93.81 91 GLY A O 1
ATOM 634 N N . LEU A 1 92 ? -9.767 0.193 16.928 1.00 93.06 92 LEU A N 1
ATOM 635 C CA . LEU A 1 92 ? -10.221 -0.746 15.899 1.00 93.06 92 LEU A CA 1
ATOM 636 C C . LEU A 1 92 ? -9.164 -1.787 15.525 1.00 93.06 92 LEU A C 1
ATOM 638 O O . LEU A 1 92 ? -9.517 -2.827 14.981 1.00 93.06 92 LEU A O 1
ATOM 642 N N . ILE A 1 93 ? -7.879 -1.514 15.759 1.00 94.12 93 ILE A N 1
ATOM 643 C CA . ILE A 1 93 ? -6.793 -2.410 15.345 1.00 94.12 93 ILE A CA 1
ATOM 644 C C . ILE A 1 93 ? -5.857 -2.759 16.494 1.00 94.12 93 ILE A C 1
ATOM 646 O O . ILE A 1 93 ? -5.529 -1.920 17.332 1.00 94.12 93 ILE A O 1
ATOM 650 N N . ASP A 1 94 ? -5.384 -4.002 16.474 1.00 94.25 94 ASP A N 1
ATOM 651 C CA . ASP A 1 94 ? -4.415 -4.524 17.430 1.00 94.25 94 ASP A CA 1
ATOM 652 C C . ASP A 1 94 ? -3.000 -3.949 17.205 1.00 94.25 94 ASP A C 1
ATOM 654 O O . ASP A 1 94 ? -2.657 -3.522 16.094 1.00 94.25 94 ASP A O 1
ATOM 658 N N . PRO A 1 95 ? -2.104 -4.030 18.211 1.00 95.19 95 PRO A N 1
ATOM 659 C CA . PRO A 1 95 ? -0.734 -3.527 18.102 1.00 95.19 95 PRO A CA 1
ATOM 660 C C . PRO A 1 95 ? 0.081 -4.110 16.938 1.00 95.19 95 PRO A C 1
ATOM 662 O O . PRO A 1 95 ? 0.875 -3.395 16.330 1.00 95.19 95 PRO A O 1
ATOM 665 N N . TRP A 1 96 ? -0.103 -5.391 16.595 1.00 96.38 96 TRP A N 1
ATOM 666 C CA . TRP A 1 96 ? 0.623 -6.022 15.481 1.00 96.38 96 TRP A CA 1
ATOM 667 C C . TRP A 1 96 ? 0.247 -5.391 14.133 1.00 96.38 96 TRP A C 1
ATOM 669 O O . TRP A 1 96 ? 1.101 -5.182 13.270 1.00 96.38 96 TRP A O 1
ATOM 679 N N . HIS A 1 97 ? -1.034 -5.056 13.970 1.00 96.44 97 HIS A N 1
ATOM 680 C CA . HIS A 1 97 ? -1.583 -4.474 12.754 1.00 96.44 97 HIS A CA 1
ATOM 681 C C . HIS A 1 97 ? -1.135 -3.017 12.624 1.00 96.44 97 HIS A C 1
ATOM 683 O O . HIS A 1 97 ? -0.782 -2.566 11.534 1.00 96.44 97 HIS A O 1
ATOM 689 N N . ALA A 1 98 ? -1.033 -2.312 13.754 1.00 96.88 98 ALA A N 1
ATOM 690 C CA . ALA A 1 98 ? -0.435 -0.986 13.805 1.00 96.88 98 ALA A CA 1
ATOM 691 C C . ALA A 1 98 ? 1.050 -0.996 13.404 1.00 96.8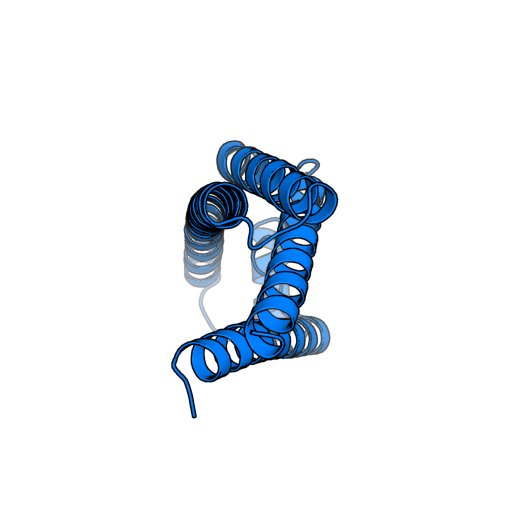8 98 ALA A C 1
ATOM 693 O O . ALA A 1 98 ? 1.459 -0.219 12.541 1.00 96.88 98 ALA A O 1
ATOM 694 N N . TRP A 1 99 ? 1.852 -1.913 13.959 1.00 97.56 99 TRP A N 1
ATOM 695 C CA . TRP A 1 99 ? 3.264 -2.056 13.585 1.00 97.56 99 TRP A CA 1
ATOM 696 C C . TRP A 1 99 ? 3.450 -2.371 12.104 1.00 97.56 99 TRP A C 1
ATOM 698 O O . TRP A 1 99 ? 4.299 -1.759 11.456 1.00 97.56 99 TRP A O 1
ATOM 708 N N . LEU A 1 100 ? 2.628 -3.267 11.551 1.00 97.50 100 LEU A N 1
ATOM 709 C CA . LEU A 1 100 ? 2.620 -3.548 10.117 1.00 97.50 100 LEU A CA 1
ATOM 710 C C . LEU A 1 100 ? 2.375 -2.271 9.302 1.00 97.50 100 LEU A C 1
ATOM 712 O O . LEU A 1 100 ? 3.089 -2.026 8.330 1.00 97.50 100 LEU A O 1
ATOM 716 N N . GLY A 1 101 ? 1.404 -1.449 9.710 1.00 96.94 101 GLY A N 1
ATOM 717 C CA . GLY A 1 101 ? 1.070 -0.189 9.048 1.00 96.94 101 GLY A CA 1
ATOM 718 C C . GLY A 1 101 ? 2.226 0.810 9.067 1.00 96.94 101 GLY A C 1
ATOM 719 O O . GLY A 1 101 ? 2.635 1.297 8.014 1.00 96.94 101 GLY A O 1
ATOM 720 N N . TYR A 1 102 ? 2.816 1.059 10.239 1.00 97.81 102 TYR A N 1
ATOM 721 C CA . TYR A 1 102 ? 3.933 1.999 10.380 1.00 97.81 102 TYR A CA 1
ATOM 722 C C . TYR A 1 102 ? 5.191 1.553 9.631 1.00 97.81 102 TYR A C 1
ATOM 724 O O . TYR A 1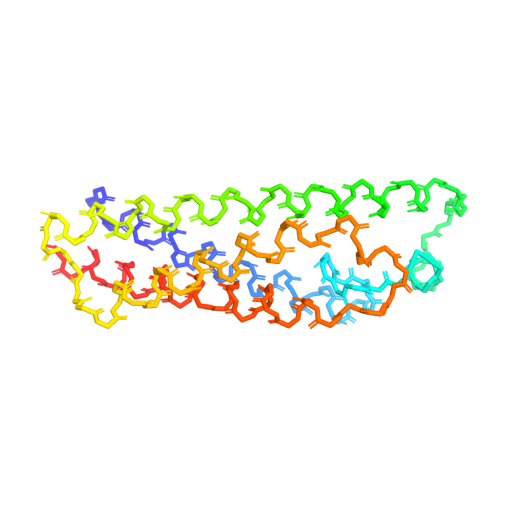 102 ? 5.800 2.360 8.926 1.00 97.81 102 TYR A O 1
ATOM 732 N N . LEU A 1 103 ? 5.568 0.275 9.739 1.00 97.06 103 LEU A N 1
ATOM 733 C CA . LEU A 1 103 ? 6.736 -0.262 9.035 1.00 97.06 103 LEU A CA 1
ATOM 734 C C . LEU A 1 103 ? 6.545 -0.198 7.520 1.00 97.06 103 LEU A C 1
ATOM 736 O O . LEU A 1 103 ? 7.442 0.239 6.802 1.00 97.06 103 LEU A O 1
ATOM 740 N N . SER A 1 104 ? 5.362 -0.575 7.034 1.00 96.50 104 SER A N 1
ATOM 741 C CA . SER A 1 104 ? 5.042 -0.509 5.608 1.00 96.50 104 SER A CA 1
ATOM 742 C C . SER A 1 104 ? 5.057 0.933 5.103 1.00 96.50 104 SER A C 1
ATOM 744 O O . SER A 1 104 ? 5.665 1.205 4.072 1.00 96.50 104 SER A O 1
ATOM 746 N N . ALA A 1 105 ? 4.477 1.879 5.850 1.00 96.62 105 ALA A N 1
ATOM 747 C CA . ALA A 1 105 ? 4.490 3.296 5.494 1.00 96.62 105 ALA A CA 1
ATOM 748 C C . ALA A 1 105 ? 5.921 3.851 5.419 1.00 96.62 105 ALA A C 1
ATOM 750 O O . ALA A 1 105 ? 6.266 4.537 4.457 1.00 96.62 105 ALA A O 1
ATOM 751 N N . ALA A 1 106 ? 6.778 3.502 6.384 1.00 95.25 106 ALA A N 1
ATOM 752 C CA . ALA A 1 106 ? 8.183 3.898 6.381 1.00 95.25 106 ALA A CA 1
ATOM 753 C C . ALA A 1 106 ? 8.935 3.329 5.167 1.00 95.25 106 ALA A C 1
ATOM 755 O O . ALA A 1 106 ? 9.635 4.067 4.474 1.00 95.25 106 ALA A O 1
ATOM 756 N N . LEU A 1 107 ? 8.754 2.041 4.864 1.00 92.50 107 LEU A N 1
ATOM 757 C CA . LEU A 1 107 ? 9.378 1.387 3.710 1.00 92.50 107 LEU A CA 1
ATOM 758 C C . LEU A 1 107 ? 8.936 2.011 2.380 1.00 92.50 107 LEU A C 1
ATOM 760 O O . LEU A 1 107 ? 9.774 2.288 1.521 1.00 92.50 107 LEU A O 1
ATOM 764 N N . LEU A 1 108 ? 7.637 2.281 2.229 1.00 92.06 108 LEU A N 1
ATOM 765 C CA . LEU A 1 108 ? 7.072 2.945 1.055 1.00 92.06 108 LEU A CA 1
ATOM 766 C C . LEU A 1 108 ? 7.626 4.363 0.889 1.00 92.06 108 LEU A C 1
ATOM 768 O O . LEU A 1 108 ? 8.033 4.743 -0.210 1.00 92.06 108 LEU A O 1
ATOM 772 N N . PHE A 1 109 ? 7.719 5.130 1.975 1.00 91.81 109 PHE A N 1
ATOM 773 C CA . PHE A 1 109 ? 8.260 6.487 1.952 1.00 91.81 109 PHE A CA 1
ATOM 774 C C . PHE A 1 109 ? 9.757 6.522 1.606 1.00 91.81 109 PHE A C 1
ATOM 776 O O . PHE A 1 109 ? 10.185 7.302 0.750 1.00 91.81 109 PHE A O 1
ATOM 783 N N . VAL A 1 110 ? 10.555 5.640 2.217 1.00 88.94 110 VAL A N 1
ATOM 784 C CA . VAL A 1 110 ? 11.991 5.502 1.921 1.00 88.94 110 VAL A CA 1
ATOM 785 C C . VAL A 1 110 ? 12.201 5.082 0.469 1.00 88.94 110 VAL A C 1
ATOM 787 O O . VAL A 1 110 ? 12.993 5.698 -0.244 1.00 88.94 110 VAL A O 1
ATOM 790 N N . SER A 1 111 ? 11.445 4.087 -0.003 1.00 85.12 111 SER A N 1
ATOM 791 C CA . SER A 1 111 ? 11.493 3.656 -1.400 1.00 85.12 111 SER A CA 1
ATOM 792 C C . SER A 1 111 ? 11.121 4.781 -2.362 1.00 85.12 111 SER A C 1
ATOM 794 O O . SER A 1 111 ? 11.741 4.904 -3.415 1.00 85.12 111 SER A O 1
ATOM 796 N N . SER A 1 112 ? 10.135 5.606 -2.008 1.00 84.31 112 SER A N 1
ATOM 797 C CA . SER A 1 112 ? 9.713 6.745 -2.827 1.00 84.31 112 SER A CA 1
ATOM 798 C C . SER A 1 112 ? 10.813 7.794 -2.930 1.00 84.31 112 SER A C 1
ATOM 800 O O . SER A 1 112 ? 11.147 8.222 -4.032 1.00 84.31 112 SER A O 1
ATOM 802 N N . SER A 1 113 ? 11.419 8.148 -1.794 1.00 82.31 113 SER A N 1
ATOM 803 C CA . SER A 1 113 ? 12.488 9.150 -1.696 1.00 82.31 113 SER A CA 1
ATOM 804 C C . SER A 1 113 ? 13.740 8.740 -2.474 1.00 82.31 113 SER A C 1
ATOM 806 O O . SER A 1 113 ? 14.461 9.584 -2.995 1.00 82.31 113 SER A O 1
ATOM 808 N N . ALA A 1 114 ? 13.974 7.434 -2.594 1.00 75.69 114 ALA A N 1
ATOM 809 C CA . ALA A 1 114 ? 15.077 6.878 -3.360 1.00 75.69 114 ALA A CA 1
ATOM 810 C C . ALA A 1 114 ? 14.832 6.823 -4.881 1.00 75.69 114 ALA A C 1
ATOM 812 O O . ALA A 1 114 ? 15.771 6.555 -5.627 1.00 75.69 114 ALA A O 1
ATOM 813 N N . SER A 1 115 ? 13.606 7.075 -5.362 1.00 70.75 115 SER A N 1
ATOM 814 C CA . SER A 1 115 ? 13.241 6.929 -6.785 1.00 70.75 115 SER A CA 1
ATOM 815 C C . SER A 1 115 ? 14.153 7.682 -7.769 1.00 70.75 115 SER A C 1
ATOM 817 O O . SER A 1 115 ? 14.487 7.086 -8.794 1.00 70.75 115 SER A O 1
ATOM 819 N N . PRO A 1 116 ? 14.629 8.916 -7.489 1.00 67.88 116 PRO A N 1
ATOM 820 C CA . PRO A 1 116 ? 15.558 9.621 -8.380 1.00 67.88 116 PRO A CA 1
ATOM 821 C C . PRO A 1 116 ? 16.899 8.905 -8.584 1.00 67.88 116 PRO A C 1
ATOM 823 O O . PRO A 1 116 ? 17.549 9.107 -9.602 1.00 67.88 116 PRO A O 1
ATOM 826 N N . TYR A 1 117 ? 17.313 8.062 -7.634 1.00 66.56 117 TYR A N 1
ATOM 827 C CA . TYR A 1 117 ? 18.598 7.356 -7.658 1.00 66.56 117 TYR A CA 1
ATOM 828 C C . TYR A 1 117 ? 18.502 5.949 -8.271 1.00 66.56 117 TYR A C 1
ATOM 830 O O . TYR A 1 117 ? 19.503 5.242 -8.356 1.00 66.56 117 TYR A O 1
ATOM 838 N N . ASN A 1 118 ? 17.306 5.533 -8.701 1.00 63.69 118 ASN A N 1
ATOM 839 C CA . ASN A 1 118 ? 17.021 4.179 -9.181 1.00 63.69 118 ASN A CA 1
ATOM 840 C C . ASN A 1 118 ? 16.867 4.087 -10.714 1.00 63.69 118 ASN A C 1
ATOM 842 O O . ASN A 1 118 ? 16.460 3.042 -11.223 1.00 63.69 118 ASN A O 1
ATOM 846 N N . THR A 1 119 ? 17.183 5.149 -11.463 1.00 56.72 119 THR A N 1
ATOM 847 C CA . THR A 1 119 ? 16.951 5.240 -12.921 1.00 56.72 119 THR A CA 1
ATOM 848 C C . THR A 1 119 ? 17.840 4.319 -13.763 1.00 56.72 119 THR A C 1
ATOM 850 O O . THR A 1 119 ? 17.469 3.968 -14.884 1.00 56.72 119 THR A O 1
ATOM 853 N N . ASP A 1 120 ? 18.970 3.870 -13.210 1.00 59.34 120 ASP A N 1
ATOM 854 C CA . ASP A 1 120 ? 20.025 3.180 -13.967 1.00 59.34 120 ASP A CA 1
ATOM 855 C C . ASP A 1 120 ? 20.066 1.656 -13.743 1.00 59.34 120 ASP A C 1
ATOM 857 O O . ASP A 1 120 ? 21.021 0.981 -14.120 1.00 59.34 120 ASP A O 1
ATOM 861 N N . GLY A 1 121 ? 19.017 1.070 -13.157 1.00 54.22 121 GLY A N 1
ATOM 862 C CA . GLY A 1 121 ? 18.847 -0.388 -13.112 1.00 54.22 121 GLY A CA 1
ATOM 863 C C . GLY A 1 121 ? 19.490 -1.120 -11.927 1.00 54.22 121 GLY A C 1
ATOM 864 O O . GLY A 1 121 ? 19.294 -2.323 -11.784 1.00 54.22 121 GLY A O 1
ATOM 865 N N . ASN A 1 122 ? 20.223 -0.431 -11.044 1.00 55.53 122 ASN A N 1
ATOM 866 C CA . ASN A 1 122 ? 20.876 -1.042 -9.875 1.00 55.53 122 ASN A CA 1
ATOM 867 C C . ASN A 1 122 ? 20.048 -0.853 -8.587 1.00 55.53 122 ASN A C 1
ATOM 869 O O . ASN A 1 122 ? 20.513 -0.305 -7.586 1.00 55.53 122 ASN A O 1
ATOM 873 N N . ASN A 1 123 ? 18.775 -1.252 -8.639 1.00 61.56 123 ASN A N 1
ATOM 874 C CA . ASN A 1 123 ? 17.754 -0.857 -7.670 1.00 61.56 123 ASN A CA 1
ATOM 875 C C . ASN A 1 123 ? 17.802 -1.669 -6.356 1.00 61.56 123 ASN A C 1
ATOM 877 O O . ASN A 1 123 ? 16.927 -2.490 -6.078 1.00 61.56 123 ASN A O 1
ATOM 881 N N . ARG A 1 124 ? 18.808 -1.423 -5.507 1.00 63.66 124 ARG A N 1
ATOM 882 C CA . ARG A 1 124 ? 18.920 -2.053 -4.171 1.00 63.66 124 ARG A CA 1
ATOM 883 C C . ARG A 1 124 ? 17.753 -1.706 -3.235 1.00 63.66 124 ARG A C 1
ATOM 885 O O . ARG A 1 124 ? 17.497 -2.438 -2.286 1.00 63.66 124 ARG A O 1
ATOM 892 N N . ILE A 1 125 ? 17.041 -0.610 -3.506 1.00 70.56 125 ILE A N 1
ATOM 893 C CA . ILE A 1 125 ? 15.953 -0.092 -2.663 1.00 70.56 125 ILE A CA 1
ATOM 894 C C . ILE A 1 125 ? 14.572 -0.543 -3.184 1.00 70.56 125 ILE A C 1
ATOM 896 O O . ILE A 1 125 ? 13.585 -0.488 -2.454 1.00 70.56 125 ILE A O 1
ATOM 900 N N . GLY A 1 126 ? 14.493 -1.115 -4.391 1.00 70.25 126 GLY A N 1
ATOM 901 C CA . GLY A 1 126 ? 13.257 -1.670 -4.956 1.00 70.25 126 GLY A CA 1
ATOM 902 C C . GLY A 1 126 ? 12.635 -2.773 -4.095 1.00 70.25 126 GLY A C 1
ATOM 903 O O . GLY A 1 126 ? 11.414 -2.852 -3.980 1.00 70.25 126 GLY A O 1
ATOM 904 N N . LEU A 1 127 ? 13.463 -3.562 -3.400 1.00 76.56 127 LEU A N 1
ATOM 905 C CA . LEU A 1 127 ? 12.989 -4.556 -2.432 1.00 76.56 127 LEU A CA 1
ATOM 906 C C . LEU A 1 127 ? 12.272 -3.913 -1.241 1.00 76.56 127 LEU A C 1
ATOM 908 O O . LEU A 1 127 ? 11.260 -4.443 -0.793 1.00 76.56 127 LEU A O 1
ATOM 912 N N . ALA A 1 128 ? 12.746 -2.764 -0.752 1.00 83.19 128 ALA A N 1
ATOM 913 C CA . ALA A 1 128 ? 12.074 -2.046 0.329 1.00 83.19 128 ALA A CA 1
ATOM 914 C C . ALA A 1 128 ? 10.681 -1.577 -0.114 1.00 83.19 128 ALA A C 1
ATOM 916 O O . ALA A 1 128 ? 9.710 -1.768 0.615 1.00 83.19 128 ALA A O 1
ATOM 917 N N . GLY A 1 129 ? 10.565 -1.052 -1.339 1.00 83.31 129 GLY A N 1
ATOM 918 C CA . GLY A 1 129 ? 9.281 -0.679 -1.933 1.00 83.31 129 GLY A CA 1
ATOM 919 C C . GLY A 1 129 ? 8.327 -1.862 -2.091 1.00 83.31 129 GLY A C 1
ATOM 920 O O . GLY A 1 129 ? 7.151 -1.739 -1.756 1.00 83.31 129 GLY A O 1
ATOM 921 N N . LEU A 1 130 ? 8.831 -3.016 -2.537 1.00 84.88 130 LEU A N 1
ATOM 922 C CA . LEU A 1 130 ? 8.041 -4.242 -2.670 1.00 84.88 130 LEU A CA 1
ATOM 923 C C . LEU A 1 130 ? 7.550 -4.758 -1.313 1.00 84.88 130 LEU A C 1
ATOM 925 O O . LEU A 1 130 ? 6.373 -5.079 -1.170 1.00 84.88 130 LEU A O 1
ATOM 929 N N . ILE A 1 131 ? 8.428 -4.816 -0.309 1.00 89.81 131 ILE A N 1
ATOM 930 C CA . ILE A 1 131 ? 8.061 -5.256 1.044 1.00 89.81 131 ILE A CA 1
ATOM 931 C C . ILE A 1 131 ? 7.033 -4.293 1.644 1.00 89.81 131 ILE A C 1
ATOM 933 O O . ILE A 1 131 ? 6.024 -4.742 2.183 1.00 89.81 131 ILE A O 1
ATOM 937 N N . GLY A 1 132 ? 7.247 -2.982 1.503 1.00 91.62 132 GLY A N 1
ATOM 938 C CA . GLY A 1 132 ? 6.293 -1.968 1.946 1.00 91.62 132 GLY A CA 1
ATOM 939 C C . GLY A 1 132 ? 4.934 -2.106 1.258 1.00 91.62 132 GLY A C 1
ATOM 940 O O . GLY A 1 132 ? 3.900 -2.010 1.913 1.00 91.62 132 GLY A O 1
ATOM 941 N N . TRP A 1 133 ? 4.921 -2.412 -0.040 1.00 91.56 133 TRP A N 1
ATOM 942 C CA . TRP A 1 133 ? 3.693 -2.643 -0.798 1.00 91.56 133 TRP A CA 1
ATOM 943 C C . TRP A 1 133 ? 2.957 -3.913 -0.347 1.00 91.56 133 TRP A C 1
ATOM 945 O O . TRP A 1 133 ? 1.748 -3.882 -0.131 1.00 91.56 133 TRP A O 1
ATOM 955 N N . LEU A 1 134 ? 3.671 -5.022 -0.137 1.00 92.94 134 LEU A N 1
ATOM 956 C CA . LEU A 1 134 ? 3.076 -6.263 0.371 1.00 92.94 134 LEU A CA 1
ATOM 957 C C . LEU A 1 134 ? 2.519 -6.083 1.786 1.00 92.94 134 LEU A C 1
ATOM 959 O O . LEU A 1 134 ? 1.424 -6.561 2.086 1.00 92.94 134 LEU A O 1
ATOM 963 N N . GLY A 1 135 ? 3.246 -5.361 2.639 1.00 95.19 135 GLY A N 1
ATOM 964 C CA . GLY A 1 135 ? 2.793 -5.031 3.983 1.00 95.19 135 GLY A CA 1
ATOM 965 C C . GLY A 1 135 ? 1.555 -4.131 3.976 1.00 95.19 135 GLY A C 1
ATOM 966 O O . GLY A 1 135 ? 0.603 -4.401 4.705 1.00 95.19 135 GLY A O 1
ATOM 967 N N . TRP A 1 136 ? 1.504 -3.140 3.081 1.00 95.62 136 TRP A N 1
ATOM 968 C CA . TRP A 1 136 ? 0.311 -2.326 2.838 1.00 95.62 136 TRP A CA 1
ATOM 969 C C . TRP A 1 136 ? -0.892 -3.170 2.376 1.00 95.62 136 TRP A C 1
ATOM 971 O O . TRP A 1 136 ? -1.991 -3.020 2.913 1.00 95.62 136 TRP A O 1
ATOM 981 N N . ALA A 1 137 ? -0.698 -4.098 1.434 1.00 95.31 137 ALA A N 1
ATOM 982 C CA . ALA A 1 137 ? -1.770 -4.970 0.952 1.00 95.31 137 ALA A CA 1
ATOM 9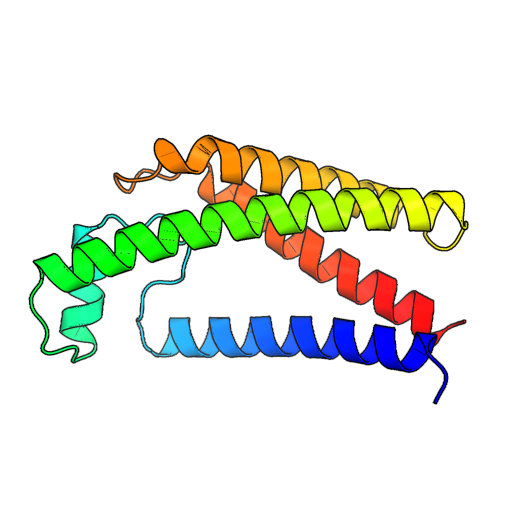83 C C . ALA A 1 137 ? -2.311 -5.871 2.076 1.00 95.31 137 ALA A C 1
ATOM 985 O O . ALA A 1 137 ? -3.525 -5.960 2.278 1.00 95.31 137 ALA A O 1
ATOM 986 N N . ALA A 1 138 ? -1.416 -6.485 2.858 1.00 96.62 138 ALA A N 1
ATOM 987 C CA . ALA A 1 138 ? -1.783 -7.278 4.028 1.00 96.62 138 ALA A CA 1
ATOM 988 C C . ALA A 1 138 ? -2.531 -6.438 5.076 1.00 96.62 138 ALA A C 1
ATOM 990 O O . ALA A 1 138 ? -3.523 -6.897 5.646 1.00 96.62 138 ALA A O 1
ATOM 991 N N . TRP A 1 139 ? -2.104 -5.189 5.284 1.00 97.69 139 TRP A N 1
ATOM 992 C CA . TRP A 1 139 ? -2.758 -4.258 6.194 1.00 97.69 139 TRP A CA 1
ATOM 993 C C . TRP A 1 139 ? -4.199 -3.959 5.766 1.00 97.69 139 TRP A C 1
ATOM 995 O O . TRP A 1 139 ? -5.094 -4.027 6.609 1.00 97.69 139 TRP A O 1
ATOM 1005 N N . ILE A 1 140 ? -4.451 -3.689 4.476 1.00 96.38 140 ILE A N 1
ATOM 1006 C CA . ILE A 1 140 ? -5.813 -3.455 3.960 1.00 96.38 140 ILE A CA 1
ATOM 1007 C C . ILE A 1 140 ? -6.690 -4.685 4.151 1.00 96.38 140 ILE A C 1
ATOM 1009 O O . ILE A 1 140 ? -7.840 -4.550 4.571 1.00 96.38 140 ILE A O 1
ATOM 1013 N N . VAL A 1 141 ? -6.171 -5.877 3.850 1.00 97.06 141 VAL A N 1
ATOM 1014 C CA . VAL A 1 141 ? -6.928 -7.124 4.012 1.00 97.06 141 VAL A CA 1
ATOM 1015 C C . VAL A 1 141 ? -7.325 -7.316 5.473 1.00 97.06 141 VAL A C 1
ATOM 1017 O O . VAL A 1 141 ? -8.506 -7.514 5.758 1.00 97.06 141 VAL A O 1
ATOM 1020 N N . ALA A 1 142 ? -6.375 -7.184 6.402 1.00 96.19 142 ALA A N 1
ATOM 1021 C CA . ALA A 1 142 ? -6.648 -7.297 7.831 1.00 96.19 142 ALA A CA 1
ATOM 1022 C C . ALA A 1 142 ? -7.674 -6.253 8.303 1.00 96.19 142 ALA A C 1
ATOM 1024 O O . ALA A 1 142 ? -8.634 -6.605 8.984 1.00 96.19 142 ALA A O 1
ATOM 1025 N N . TYR A 1 143 ? -7.537 -4.995 7.870 1.00 95.62 143 TYR A N 1
ATOM 1026 C CA . TYR A 1 143 ? -8.458 -3.919 8.255 1.00 95.62 143 TYR A CA 1
ATOM 1027 C C . TYR A 1 143 ? -9.863 -4.152 7.704 1.00 95.62 143 TYR A C 1
ATOM 1029 O O . TYR A 1 143 ? -10.852 -3.973 8.408 1.00 95.62 143 TYR A O 1
ATOM 1037 N N . SER A 1 144 ? -9.960 -4.626 6.464 1.00 95.12 144 SER A N 1
ATOM 1038 C CA . SER A 1 144 ? -11.235 -4.976 5.838 1.00 95.12 144 SER A CA 1
ATOM 1039 C C . SER A 1 144 ? -11.925 -6.121 6.582 1.00 95.12 144 SER A C 1
ATOM 1041 O O . SER A 1 144 ? -13.129 -6.065 6.812 1.00 95.12 144 SER A O 1
ATOM 1043 N N . ILE A 1 145 ? -11.175 -7.139 7.016 1.00 95.00 145 ILE A N 1
ATOM 1044 C CA . ILE A 1 145 ? -11.716 -8.237 7.829 1.00 95.00 145 ILE A CA 1
ATOM 1045 C C . ILE A 1 145 ? -12.239 -7.714 9.169 1.00 95.00 145 ILE A C 1
ATOM 1047 O O . ILE A 1 145 ? -13.328 -8.110 9.580 1.00 95.00 145 ILE A O 1
ATOM 1051 N N . THR A 1 146 ? -11.509 -6.815 9.831 1.00 93.44 146 THR A N 1
ATOM 1052 C CA . THR A 1 146 ? -11.979 -6.160 11.058 1.00 93.44 146 THR A CA 1
ATOM 1053 C C . THR A 1 146 ? -13.285 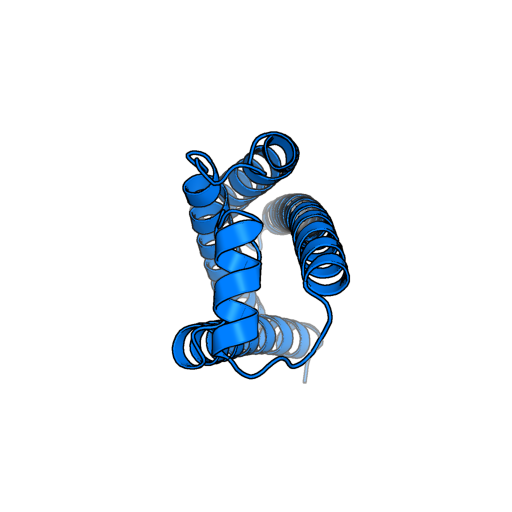-5.409 10.814 1.00 93.44 146 THR A C 1
ATOM 1055 O O . THR A 1 146 ? -14.244 -5.616 11.548 1.00 93.44 146 THR A O 1
ATOM 1058 N N . LEU A 1 147 ? -13.369 -4.604 9.751 1.00 92.81 147 LEU A N 1
ATOM 1059 C CA . LEU A 1 147 ? -14.579 -3.851 9.409 1.00 92.81 147 LEU A CA 1
ATOM 1060 C C . LEU A 1 147 ? -15.794 -4.738 9.095 1.00 92.81 147 LEU A C 1
ATOM 1062 O O . LEU A 1 147 ? -16.920 -4.310 9.328 1.00 92.81 147 LEU A O 1
ATOM 1066 N N . LEU A 1 148 ? -15.591 -5.951 8.569 1.00 94.19 148 LEU A N 1
ATOM 1067 C CA . LEU A 1 148 ? -16.671 -6.926 8.343 1.00 94.19 148 LEU A CA 1
ATOM 1068 C C . LEU A 1 148 ? -17.177 -7.579 9.633 1.00 94.19 148 LEU A C 1
ATOM 1070 O O . LEU A 1 148 ? -18.241 -8.192 9.616 1.00 94.19 148 LEU A O 1
ATOM 1074 N N . ARG A 1 149 ? -16.397 -7.507 10.717 1.00 91.00 149 ARG A N 1
ATOM 1075 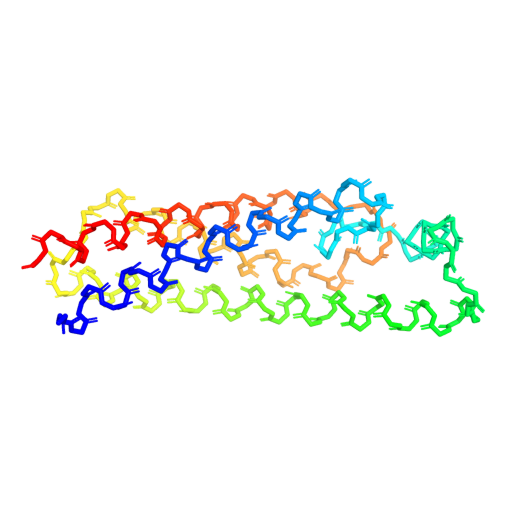C CA . ARG A 1 149 ? -16.741 -8.065 12.032 1.00 91.00 149 ARG A CA 1
ATOM 1076 C C . ARG A 1 149 ? -17.404 -7.045 12.963 1.00 91.00 149 ARG A C 1
ATOM 1078 O O . ARG A 1 149 ? -17.844 -7.448 14.036 1.00 91.00 149 ARG A O 1
ATOM 1085 N N . LEU A 1 150 ? -17.438 -5.769 12.565 1.00 88.62 150 LEU A N 1
ATOM 1086 C CA . LEU A 1 150 ? -18.188 -4.693 13.224 1.00 88.62 150 LEU A CA 1
ATOM 1087 C C . LEU A 1 150 ? -19.665 -4.749 12.824 1.00 88.62 150 LEU A C 1
ATOM 1089 O O . LEU A 1 150 ? -20.508 -4.625 13.735 1.00 88.62 150 LEU A O 1
#